Protein AF-A0A9P7D185-F1 (afdb_monomer)

Organism: NCBI:txid48579

pLDDT: mean 87.98, std 10.11, range [39.47, 97.44]

Sequence (129 aa):
KLLAFILQIPPIDPSTHLQTAFLLRLTGDVMTSVPGYPPQMKELQTLLDFLDDLNQAWSAVLKNQVWDPAAGEGVDLIVPVDKIKPGDPPIRSSPVSQTERTRLHSLLVTGTAGLEEWMTGLNTRGEDY

Nearest PDB structures (foldseek):
  4cyb-assembly1_H  TM=3.009E-01  e=4.585E+00  Streptomyces coelicolor

Secondary structure (DSSP, 8-state):
-HHHHHHTS-SSTTTHHHHHHHHHHHHHHHHHHGGGSPP-HHHHHHHHHHHHHHHHHHHHHHTTPEEETTTTEEE-----GGG--TTSPPP--PPPPHHHHHHHHHHHHHHHHHHHHHHHHHHTTSS--

Radius of gyration: 18.41 Å; Cα contacts (8 Å, |Δi|>4): 111; chains: 1; bounding box: 45×30×61 Å

Mean predicted aligned error: 6.12 Å

Structure (mmCIF, N/CA/C/O backbone):
data_AF-A0A9P7D185-F1
#
_entry.id   AF-A0A9P7D185-F1
#
loop_
_atom_site.group_PDB
_atom_site.id
_atom_site.type_symbol
_atom_site.label_atom_id
_atom_site.label_alt_id
_atom_site.label_comp_id
_atom_site.label_asym_id
_atom_site.label_entity_id
_atom_site.label_seq_id
_atom_site.pdbx_PDB_ins_code
_atom_site.Cartn_x
_atom_site.Cartn_y
_atom_site.Cartn_z
_atom_site.occupancy
_atom_site.B_iso_or_equiv
_atom_site.auth_seq_id
_atom_site.auth_comp_id
_atom_site.auth_asym_id
_atom_site.auth_atom_id
_atom_site.pdbx_PDB_model_num
ATOM 1 N N . LYS A 1 1 ? -9.022 -7.152 -2.462 1.00 74.38 1 LYS A N 1
ATOM 2 C CA . LYS A 1 1 ? -9.262 -7.159 -3.935 1.00 74.38 1 LYS A CA 1
ATOM 3 C C . LYS A 1 1 ? -8.670 -5.943 -4.669 1.00 74.38 1 LYS A C 1
ATOM 5 O O . LYS A 1 1 ? -8.259 -6.122 -5.802 1.00 74.38 1 LYS A O 1
ATOM 10 N N . LEU A 1 2 ? -8.548 -4.756 -4.052 1.00 88.88 2 LEU A N 1
ATOM 11 C CA . LEU A 1 2 ? -7.849 -3.603 -4.657 1.00 88.88 2 LEU A CA 1
ATOM 12 C C . LEU A 1 2 ? -6.321 -3.626 -4.448 1.00 88.88 2 LEU A C 1
ATOM 14 O O . LEU A 1 2 ? -5.586 -3.419 -5.405 1.00 88.88 2 LEU A O 1
ATOM 18 N N . LEU A 1 3 ? -5.846 -3.948 -3.237 1.00 91.00 3 LEU A N 1
ATOM 19 C CA . LEU A 1 3 ? -4.411 -4.085 -2.935 1.00 91.00 3 LEU A CA 1
ATOM 20 C C . LEU A 1 3 ? -3.713 -5.043 -3.913 1.00 91.00 3 LEU A C 1
ATOM 22 O O . LEU A 1 3 ? -2.759 -4.663 -4.580 1.00 91.00 3 LEU A O 1
ATOM 26 N N . ALA A 1 4 ? -4.277 -6.241 -4.091 1.00 89.12 4 ALA A N 1
ATOM 27 C CA . ALA A 1 4 ? -3.787 -7.220 -5.056 1.00 89.12 4 ALA A CA 1
ATOM 28 C C . ALA A 1 4 ? -3.693 -6.660 -6.487 1.00 89.12 4 ALA A C 1
ATOM 30 O O . ALA A 1 4 ? -2.716 -6.923 -7.171 1.00 89.12 4 ALA A O 1
ATOM 31 N N . PHE A 1 5 ? -4.666 -5.859 -6.937 1.00 90.62 5 PHE A N 1
ATOM 32 C CA . PHE A 1 5 ? -4.622 -5.244 -8.267 1.00 90.62 5 PHE A CA 1
ATOM 33 C C . PHE A 1 5 ? -3.468 -4.241 -8.403 1.00 90.62 5 PHE A C 1
ATOM 35 O O . PHE A 1 5 ? -2.755 -4.266 -9.402 1.00 90.62 5 PHE A O 1
ATOM 42 N N . ILE A 1 6 ? -3.246 -3.398 -7.390 1.00 93.38 6 ILE A N 1
ATOM 43 C CA . ILE A 1 6 ? -2.122 -2.448 -7.364 1.00 93.38 6 ILE A CA 1
ATOM 44 C C . ILE A 1 6 ? -0.786 -3.201 -7.411 1.00 93.38 6 ILE A C 1
ATOM 46 O O . ILE A 1 6 ? 0.124 -2.804 -8.133 1.00 93.38 6 ILE A O 1
ATOM 50 N N . LEU A 1 7 ? -0.684 -4.316 -6.688 1.00 92.19 7 LEU A N 1
ATOM 51 C CA . LEU A 1 7 ? 0.536 -5.120 -6.600 1.00 92.19 7 LEU A CA 1
ATOM 52 C C . LEU A 1 7 ? 0.852 -5.929 -7.863 1.00 92.19 7 LEU A C 1
ATOM 54 O O . LEU A 1 7 ? 1.998 -6.324 -8.053 1.00 92.19 7 LEU A O 1
ATOM 58 N N . GLN A 1 8 ? -0.121 -6.123 -8.755 1.00 90.81 8 GLN A N 1
ATOM 59 C CA . GLN A 1 8 ? 0.109 -6.713 -10.079 1.00 90.81 8 GLN A CA 1
ATOM 60 C C . GLN A 1 8 ? 0.721 -5.721 -11.084 1.00 90.81 8 GLN A C 1
ATOM 62 O O . GLN A 1 8 ? 1.115 -6.126 -12.177 1.00 90.81 8 GLN A O 1
ATOM 67 N N . ILE A 1 9 ? 0.815 -4.427 -10.749 1.00 91.00 9 ILE A N 1
ATOM 68 C CA . ILE A 1 9 ? 1.552 -3.462 -11.574 1.00 91.00 9 ILE A CA 1
ATOM 69 C C . ILE A 1 9 ? 3.045 -3.811 -11.479 1.00 91.00 9 ILE A C 1
ATOM 71 O O . ILE A 1 9 ? 3.575 -3.864 -10.370 1.00 91.00 9 ILE A O 1
ATOM 75 N N . PRO A 1 10 ? 3.743 -4.048 -12.604 1.00 86.06 10 PRO A N 1
ATOM 76 C CA . PRO A 1 10 ? 5.135 -4.470 -12.563 1.00 86.06 10 PRO A CA 1
ATOM 77 C C . PRO A 1 10 ? 6.033 -3.347 -12.013 1.00 86.06 10 PRO A C 1
ATOM 79 O O . PRO A 1 10 ? 5.864 -2.191 -12.416 1.00 86.06 10 PRO A O 1
ATOM 82 N N . PRO A 1 11 ? 7.037 -3.670 -11.176 1.00 87.88 11 PRO A N 1
ATOM 83 C CA . PRO A 1 11 ? 8.025 -2.715 -10.669 1.00 87.88 11 PRO A CA 1
ATOM 84 C C . PRO A 1 11 ? 9.093 -2.409 -11.740 1.00 87.88 11 PRO A C 1
ATOM 86 O O . PRO A 1 11 ? 10.293 -2.441 -11.471 1.00 87.88 11 PRO A O 1
ATOM 89 N N . ILE A 1 12 ? 8.669 -2.177 -12.984 1.00 88.88 12 ILE A N 1
ATOM 90 C CA . ILE A 1 12 ? 9.517 -1.883 -14.143 1.00 88.88 12 ILE A CA 1
ATOM 91 C C . ILE A 1 12 ? 9.041 -0.563 -14.751 1.00 88.88 12 ILE A C 1
ATOM 93 O O . ILE A 1 12 ? 7.839 -0.330 -14.907 1.00 88.88 12 ILE A O 1
ATOM 97 N N . ASP A 1 13 ? 9.980 0.306 -15.115 1.00 87.31 13 ASP A N 1
ATOM 98 C CA . ASP A 1 13 ? 9.673 1.597 -15.718 1.00 87.31 13 ASP A CA 1
ATOM 99 C C . ASP A 1 13 ? 8.948 1.421 -17.069 1.00 87.31 13 ASP A C 1
ATOM 101 O O . ASP A 1 13 ? 9.301 0.537 -17.855 1.00 87.31 13 ASP A O 1
ATOM 105 N N . PRO A 1 14 ? 7.936 2.260 -17.368 1.00 86.44 14 PRO A N 1
ATOM 106 C CA . PRO A 1 14 ? 7.536 3.473 -16.640 1.00 86.44 14 PRO A CA 1
ATOM 107 C C . PRO A 1 14 ? 6.529 3.244 -15.494 1.00 86.44 14 PRO A C 1
ATOM 109 O O . PRO A 1 14 ? 6.107 4.201 -14.844 1.00 86.44 14 PRO A O 1
ATOM 112 N N . SER A 1 15 ? 6.105 2.003 -15.245 1.00 88.25 15 SER A N 1
ATOM 113 C CA . SER A 1 15 ? 4.979 1.678 -14.359 1.00 88.25 15 SER A CA 1
ATOM 114 C C . SER A 1 15 ? 5.300 1.727 -12.861 1.00 88.25 15 SER A C 1
ATOM 116 O O . SER A 1 15 ? 4.370 1.805 -12.057 1.00 88.25 15 SER A O 1
ATOM 118 N N . THR A 1 16 ? 6.574 1.762 -12.462 1.00 87.75 16 THR A N 1
ATOM 119 C CA . THR A 1 16 ? 6.984 1.769 -11.044 1.00 87.75 16 THR A CA 1
ATOM 120 C C . THR A 1 16 ? 6.396 2.939 -10.245 1.00 87.75 16 THR A C 1
ATOM 122 O O . THR A 1 16 ? 5.913 2.775 -9.121 1.00 87.75 16 THR A O 1
ATOM 125 N N . HIS A 1 17 ? 6.346 4.127 -10.851 1.00 90.56 17 HIS A N 1
ATOM 126 C CA . HIS A 1 17 ? 5.763 5.317 -10.222 1.00 90.56 17 HIS A CA 1
ATOM 127 C C . HIS A 1 17 ? 4.249 5.169 -10.020 1.00 90.56 17 HIS A C 1
ATOM 129 O O . HIS A 1 17 ? 3.695 5.634 -9.026 1.00 90.56 17 HIS A O 1
ATOM 135 N N . LEU A 1 18 ? 3.570 4.488 -10.948 1.00 93.00 18 LEU A N 1
ATOM 136 C CA . LEU A 1 18 ? 2.133 4.246 -10.872 1.00 93.00 18 LEU A CA 1
ATOM 137 C C . LEU A 1 18 ? 1.792 3.301 -9.713 1.00 93.00 18 LEU A C 1
ATOM 139 O O . LEU A 1 18 ? 0.870 3.582 -8.948 1.00 93.00 18 LEU A O 1
ATOM 143 N N . GLN A 1 19 ? 2.564 2.220 -9.561 1.00 94.12 19 GLN A N 1
ATOM 144 C CA . GLN A 1 19 ? 2.431 1.280 -8.445 1.00 94.12 19 GLN A CA 1
ATOM 145 C C . GLN A 1 19 ? 2.569 2.010 -7.101 1.00 94.12 19 GLN A C 1
ATOM 147 O O . GLN A 1 19 ? 1.694 1.911 -6.238 1.00 94.12 19 GLN A O 1
ATOM 152 N N . THR A 1 20 ? 3.625 2.815 -6.963 1.00 94.75 20 THR A N 1
ATOM 153 C CA . THR A 1 20 ? 3.911 3.587 -5.747 1.00 94.75 20 THR A CA 1
ATOM 154 C C . THR A 1 20 ? 2.807 4.602 -5.447 1.00 94.75 20 THR A C 1
ATOM 156 O O . THR A 1 20 ? 2.314 4.675 -4.319 1.00 94.75 20 THR A O 1
ATOM 159 N N . ALA A 1 21 ? 2.360 5.358 -6.452 1.00 95.19 21 ALA A N 1
ATOM 160 C CA . ALA A 1 21 ? 1.317 6.366 -6.291 1.00 95.19 21 ALA A CA 1
ATOM 161 C C . ALA A 1 21 ? -0.025 5.762 -5.848 1.00 95.19 21 ALA A C 1
ATOM 163 O O . ALA A 1 21 ? -0.679 6.309 -4.953 1.00 95.19 21 ALA A O 1
ATOM 164 N N . PHE A 1 22 ? -0.430 4.630 -6.432 1.00 96.12 22 PHE A N 1
ATOM 165 C CA . PHE A 1 22 ? -1.656 3.948 -6.024 1.00 96.12 22 PHE A CA 1
ATOM 166 C C . PHE A 1 22 ? -1.550 3.351 -4.623 1.00 96.12 22 PHE A C 1
ATOM 168 O O . PHE A 1 22 ? -2.506 3.463 -3.856 1.00 96.12 22 PHE A O 1
ATOM 175 N N . LEU A 1 23 ? -0.402 2.777 -4.255 1.00 96.38 23 LEU A N 1
ATOM 176 C CA . LEU A 1 23 ? -0.215 2.223 -2.915 1.00 96.38 23 LEU A CA 1
ATOM 177 C C . LEU A 1 23 ? -0.196 3.325 -1.843 1.00 96.38 23 LEU A C 1
ATOM 179 O O . LEU A 1 23 ? -0.838 3.176 -0.802 1.00 96.38 23 LEU A O 1
ATOM 183 N N . LEU A 1 24 ? 0.440 4.474 -2.120 1.00 97.25 24 LEU A N 1
ATOM 184 C CA . LEU A 1 24 ? 0.354 5.676 -1.276 1.00 97.25 24 LEU A CA 1
ATOM 185 C C . LEU A 1 24 ? -1.095 6.123 -1.091 1.00 97.25 24 LEU A C 1
ATOM 187 O O . LEU A 1 24 ? -1.506 6.455 0.022 1.00 97.25 24 LEU A O 1
ATOM 191 N N . ARG A 1 25 ? -1.871 6.152 -2.181 1.00 96.69 25 ARG A N 1
ATOM 192 C CA . ARG A 1 25 ? -3.269 6.576 -2.130 1.00 96.69 25 ARG A CA 1
ATOM 193 C C . ARG A 1 25 ? -4.110 5.620 -1.291 1.00 96.69 25 ARG A C 1
ATOM 195 O O . ARG A 1 25 ? -4.794 6.085 -0.386 1.00 96.69 25 ARG A O 1
ATOM 202 N N . LEU A 1 26 ? -4.000 4.317 -1.548 1.00 95.94 26 LEU A N 1
ATOM 203 C CA . LEU A 1 26 ? -4.703 3.289 -0.786 1.00 95.94 26 LEU A CA 1
ATOM 204 C C . LEU A 1 26 ? -4.353 3.363 0.704 1.00 95.94 26 LEU A C 1
ATOM 206 O O . LEU A 1 26 ? -5.250 3.320 1.537 1.00 95.94 26 LEU A O 1
ATOM 210 N N . THR A 1 27 ? -3.069 3.524 1.031 1.00 95.88 27 THR A N 1
ATOM 211 C CA . THR A 1 27 ? -2.610 3.662 2.421 1.00 95.88 27 THR A CA 1
ATOM 212 C C . THR A 1 27 ? -3.292 4.849 3.096 1.00 95.88 27 THR A C 1
ATOM 214 O O . THR A 1 27 ? -3.860 4.701 4.171 1.00 95.88 27 THR A O 1
ATOM 217 N N . GLY A 1 28 ? -3.303 6.018 2.449 1.00 95.38 28 GLY A N 1
ATOM 218 C CA . GLY A 1 28 ? -3.980 7.193 2.997 1.00 95.38 28 GLY A CA 1
ATOM 219 C C . GLY A 1 28 ? -5.488 7.001 3.160 1.00 95.38 28 GLY A C 1
ATOM 220 O O . GLY A 1 28 ? -6.035 7.366 4.199 1.00 95.38 28 GLY A O 1
ATOM 221 N N . ASP A 1 29 ? -6.155 6.396 2.176 1.00 94.62 29 ASP A N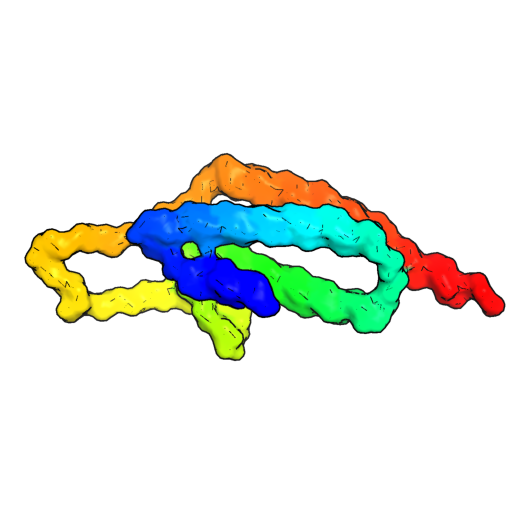 1
ATOM 222 C CA . ASP A 1 29 ? -7.598 6.149 2.228 1.00 94.62 29 ASP A CA 1
ATOM 223 C C . ASP A 1 29 ? -7.958 5.173 3.362 1.00 94.62 29 ASP A C 1
ATOM 225 O O . ASP A 1 29 ? -8.894 5.441 4.111 1.00 94.62 29 ASP A O 1
ATOM 229 N N . VAL A 1 30 ? -7.200 4.088 3.558 1.00 92.31 30 VAL A N 1
ATOM 230 C CA . VAL A 1 30 ? -7.439 3.142 4.663 1.00 92.31 30 VAL A CA 1
ATOM 231 C C . VAL A 1 30 ? -7.220 3.814 6.014 1.00 92.31 30 VAL A C 1
ATOM 233 O O . VAL A 1 30 ? -8.112 3.783 6.861 1.00 92.31 30 VAL A O 1
ATOM 236 N N . MET A 1 31 ? -6.063 4.455 6.198 1.00 92.56 31 MET A N 1
ATOM 237 C CA . MET A 1 31 ? -5.679 5.061 7.475 1.00 92.56 31 MET A CA 1
ATOM 238 C C . MET A 1 31 ? -6.645 6.165 7.925 1.00 92.56 31 MET A C 1
ATOM 240 O O . MET A 1 31 ? -6.784 6.415 9.117 1.00 92.56 31 MET A O 1
ATOM 244 N N . THR A 1 32 ? -7.328 6.820 6.983 1.00 91.50 32 THR A N 1
ATOM 245 C CA . THR A 1 32 ? -8.304 7.881 7.278 1.00 91.50 32 THR A CA 1
ATOM 246 C C . THR A 1 32 ? -9.748 7.387 7.338 1.00 91.50 32 THR A C 1
ATOM 248 O O . THR A 1 32 ? -10.546 7.953 8.080 1.00 91.50 32 THR A O 1
ATOM 251 N N . SER A 1 33 ? -10.104 6.340 6.588 1.00 91.62 33 SER A N 1
ATOM 252 C CA . SER A 1 33 ? -11.492 5.867 6.513 1.00 91.62 33 SER A CA 1
ATOM 253 C C . SER A 1 33 ? -11.861 4.915 7.643 1.00 91.62 33 SER A C 1
ATOM 255 O O . SER A 1 33 ? -13.003 4.948 8.091 1.00 91.62 33 SER A O 1
ATOM 257 N N . VAL A 1 34 ? -10.929 4.071 8.107 1.00 90.06 34 VAL A N 1
ATOM 258 C CA . VAL A 1 34 ? -11.210 3.076 9.159 1.00 90.06 34 VAL A CA 1
ATOM 259 C C . VAL A 1 34 ? -11.749 3.732 10.439 1.00 90.06 34 VAL A C 1
ATOM 261 O O . VAL A 1 34 ? -12.814 3.303 10.890 1.00 90.06 34 VAL A O 1
ATOM 264 N N . PRO A 1 35 ? -11.139 4.816 10.969 1.00 90.44 35 PRO A N 1
ATOM 265 C CA . PRO A 1 35 ? -11.667 5.497 12.153 1.00 90.44 35 PRO A CA 1
ATOM 266 C C . PRO A 1 35 ? -13.081 6.078 11.993 1.00 90.44 35 PRO A C 1
ATOM 268 O O . PRO A 1 35 ? -13.751 6.347 12.986 1.00 90.44 35 PRO A O 1
ATOM 271 N N . GLY A 1 36 ? -13.555 6.273 10.756 1.00 88.38 36 GLY A N 1
ATOM 272 C CA . GLY A 1 36 ? -14.904 6.769 10.473 1.00 88.38 36 GLY A CA 1
ATOM 273 C C . GLY A 1 36 ? -16.023 5.754 10.740 1.00 88.38 36 GLY A C 1
ATOM 274 O O . GLY A 1 36 ? -17.195 6.133 10.744 1.00 88.38 36 GLY A O 1
ATOM 275 N N . TYR A 1 37 ? -15.689 4.481 10.965 1.00 87.75 37 TYR A N 1
ATOM 276 C CA . TYR A 1 37 ? -16.647 3.421 11.284 1.00 87.75 37 TYR A CA 1
ATOM 277 C C . TYR A 1 37 ? -16.605 3.075 12.776 1.00 87.75 37 TYR A C 1
ATOM 279 O O . TYR A 1 37 ? -15.557 3.193 13.404 1.00 87.75 37 TYR A O 1
ATOM 287 N N . PRO A 1 38 ? -17.716 2.627 13.384 1.00 86.44 38 PRO A N 1
ATOM 288 C CA . PRO A 1 38 ? -17.713 2.248 14.789 1.00 86.44 38 PRO A CA 1
ATOM 289 C C . PRO A 1 38 ? -16.814 1.022 15.023 1.00 86.44 38 PRO A C 1
ATOM 291 O O . PRO A 1 38 ? -16.956 0.026 14.307 1.00 86.44 38 PRO A O 1
ATOM 294 N N . PRO A 1 39 ? -15.936 1.056 16.039 1.00 86.56 39 PRO A N 1
ATOM 295 C CA . PRO A 1 39 ? -15.052 -0.058 16.343 1.00 86.56 39 PRO A CA 1
ATOM 296 C C . PRO A 1 39 ? -15.835 -1.315 16.740 1.00 86.56 39 PRO A C 1
ATOM 298 O O . PRO A 1 39 ? -16.740 -1.269 17.578 1.00 86.56 39 PRO A O 1
ATOM 301 N N . GLN A 1 40 ? -15.492 -2.452 16.129 1.00 87.06 40 GLN A N 1
ATOM 302 C CA . GLN A 1 40 ? -16.099 -3.756 16.399 1.00 87.06 40 GLN A CA 1
ATOM 303 C C . GLN A 1 40 ? -15.015 -4.818 16.606 1.00 87.06 40 GLN A C 1
ATOM 305 O O . GLN A 1 40 ? -14.188 -5.047 15.728 1.00 87.06 40 GLN A O 1
ATOM 310 N N . MET A 1 41 ? -15.059 -5.535 17.734 1.00 83.12 41 MET A N 1
ATOM 311 C CA . MET A 1 41 ? -14.021 -6.518 18.086 1.00 83.12 41 MET A CA 1
ATOM 312 C C . MET A 1 41 ? -13.883 -7.647 17.052 1.00 83.12 41 MET A C 1
ATOM 314 O O . MET A 1 41 ? -12.783 -8.101 16.759 1.00 83.12 41 MET A O 1
ATOM 318 N N . LYS A 1 42 ? -14.995 -8.057 16.429 1.00 82.88 42 LYS A N 1
ATOM 319 C CA . LYS A 1 42 ? -15.003 -9.074 15.363 1.00 82.88 42 LYS A CA 1
ATOM 320 C C . LYS A 1 42 ? -14.291 -8.630 14.073 1.00 82.88 42 LYS A C 1
ATOM 322 O O . LYS A 1 42 ? -13.940 -9.481 13.269 1.00 82.88 42 LYS A O 1
ATOM 327 N N . GLU A 1 43 ? -14.118 -7.324 13.856 1.00 82.88 43 GLU A N 1
ATOM 328 C CA . GLU A 1 43 ? -13.487 -6.752 12.654 1.00 82.88 43 GLU A CA 1
ATOM 329 C C . GLU A 1 43 ? -12.003 -6.429 12.886 1.00 82.88 43 GLU A C 1
ATOM 331 O O . GLU A 1 43 ? -11.265 -6.223 11.925 1.00 82.88 43 GLU A O 1
ATOM 336 N N . LEU A 1 44 ? -11.546 -6.444 14.147 1.00 87.88 44 LEU A N 1
ATOM 337 C CA . LEU A 1 44 ? -10.164 -6.135 14.512 1.00 87.88 44 LEU A CA 1
ATOM 338 C C . LEU A 1 44 ? -9.173 -7.104 13.864 1.00 87.88 44 LEU A C 1
ATOM 340 O O . LEU A 1 44 ? -8.195 -6.654 13.280 1.00 87.88 44 LEU A O 1
ATOM 344 N N . GLN A 1 45 ? -9.435 -8.415 13.915 1.00 89.88 45 GLN A N 1
ATOM 345 C CA . GLN A 1 45 ? -8.537 -9.397 13.297 1.00 89.88 45 GLN A CA 1
ATOM 346 C C . GLN A 1 45 ? -8.421 -9.163 11.788 1.00 89.88 45 GLN A C 1
ATOM 348 O O . GLN A 1 45 ? -7.322 -9.116 11.257 1.00 89.88 45 GLN A O 1
ATOM 353 N N . THR A 1 46 ? -9.545 -8.913 11.110 1.00 90.94 46 THR A N 1
ATOM 354 C CA . THR A 1 46 ? -9.555 -8.617 9.672 1.00 90.94 46 THR A CA 1
ATOM 355 C C . THR A 1 46 ? -8.783 -7.342 9.334 1.00 90.94 46 THR A C 1
ATOM 357 O O . THR A 1 46 ? -8.116 -7.290 8.303 1.00 90.94 46 THR A O 1
ATOM 360 N N . LEU A 1 47 ? -8.858 -6.314 10.186 1.00 90.69 47 LEU A N 1
ATOM 361 C CA . LEU A 1 47 ? -8.055 -5.104 10.027 1.00 90.69 47 LEU A CA 1
ATOM 362 C C . LEU A 1 47 ? -6.563 -5.399 10.207 1.00 90.69 47 LEU A C 1
ATOM 364 O O . LEU A 1 47 ? -5.768 -4.941 9.394 1.00 90.69 47 LEU A O 1
ATOM 368 N N . LEU A 1 48 ? -6.182 -6.154 11.239 1.00 91.69 48 LEU A N 1
ATOM 369 C CA . LEU A 1 48 ? -4.785 -6.510 11.497 1.00 91.69 48 LEU A CA 1
ATOM 370 C C . LEU A 1 48 ? -4.194 -7.350 10.361 1.00 91.69 48 LEU A C 1
ATOM 372 O O . LEU A 1 48 ? -3.112 -7.021 9.885 1.00 91.69 48 LEU A O 1
ATOM 376 N N . ASP A 1 49 ? -4.931 -8.350 9.874 1.00 92.25 49 ASP A N 1
ATOM 377 C CA . ASP A 1 49 ? -4.530 -9.166 8.722 1.00 92.25 49 ASP A CA 1
ATOM 378 C C . ASP A 1 49 ? -4.320 -8.279 7.482 1.00 92.25 49 ASP A C 1
ATOM 380 O O . ASP A 1 49 ? -3.317 -8.382 6.782 1.00 92.25 49 ASP A O 1
ATOM 384 N N . PHE A 1 50 ? -5.233 -7.330 7.242 1.00 92.50 50 PHE A N 1
ATOM 385 C CA . PHE A 1 50 ? -5.088 -6.375 6.146 1.00 92.50 50 PHE A CA 1
ATOM 386 C C . PHE A 1 50 ? -3.880 -5.435 6.321 1.00 92.50 50 PHE A C 1
ATOM 388 O O . PHE A 1 50 ? -3.224 -5.085 5.339 1.00 92.50 50 PHE A O 1
ATOM 395 N N . LEU A 1 51 ? -3.599 -4.971 7.543 1.00 93.56 51 LEU A N 1
ATOM 396 C CA . LEU A 1 51 ? -2.445 -4.111 7.814 1.00 93.56 51 LEU A CA 1
ATOM 397 C C . LEU A 1 51 ? -1.125 -4.867 7.626 1.00 93.56 51 LEU A C 1
ATOM 399 O O . LEU A 1 51 ? -0.157 -4.262 7.164 1.00 93.56 51 LEU A O 1
ATOM 403 N N . ASP A 1 52 ? -1.093 -6.168 7.919 1.00 93.88 52 ASP A N 1
ATOM 404 C CA . ASP A 1 52 ? 0.060 -7.025 7.640 1.00 93.88 52 ASP A CA 1
ATOM 405 C C . ASP A 1 52 ? 0.280 -7.195 6.128 1.00 93.88 52 ASP A C 1
ATOM 407 O O . ASP A 1 52 ? 1.378 -6.924 5.632 1.00 93.88 52 ASP A O 1
ATOM 411 N N . ASP A 1 53 ? -0.786 -7.474 5.365 1.00 93.62 53 ASP A N 1
ATOM 412 C CA . ASP A 1 53 ? -0.743 -7.485 3.894 1.00 93.62 53 ASP A CA 1
ATOM 413 C C . ASP A 1 53 ? -0.221 -6.148 3.336 1.00 93.62 53 ASP A C 1
ATOM 415 O O . ASP A 1 53 ? 0.598 -6.109 2.413 1.00 93.62 53 ASP A O 1
ATOM 419 N N . LEU A 1 54 ? -0.690 -5.023 3.890 1.00 94.75 54 LEU A N 1
ATOM 420 C CA . LEU A 1 54 ? -0.272 -3.684 3.475 1.00 94.75 54 LEU A CA 1
ATOM 421 C C . LEU A 1 54 ? 1.204 -3.415 3.809 1.00 94.75 54 LEU A C 1
ATOM 423 O O . LEU A 1 54 ? 1.910 -2.777 3.025 1.00 94.75 54 LEU A O 1
ATOM 427 N N . ASN A 1 55 ? 1.684 -3.901 4.951 1.00 94.44 55 ASN A N 1
ATOM 428 C CA . ASN A 1 55 ? 3.088 -3.814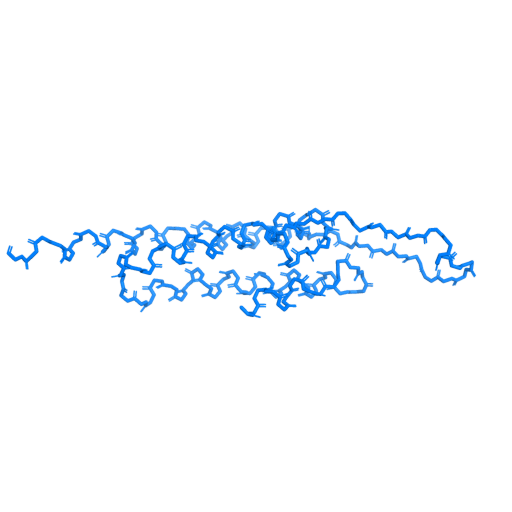 5.336 1.00 94.44 55 ASN A CA 1
ATOM 429 C C . ASN A 1 55 ? 3.977 -4.637 4.387 1.00 94.44 55 ASN A C 1
ATOM 431 O O . ASN A 1 55 ? 4.984 -4.127 3.884 1.00 94.44 55 ASN A O 1
ATOM 435 N N . GLN A 1 56 ? 3.577 -5.868 4.064 1.00 95.12 56 GLN A N 1
ATOM 436 C CA . GLN A 1 56 ? 4.309 -6.717 3.121 1.00 95.12 56 GLN A CA 1
ATOM 437 C C . GLN A 1 56 ? 4.313 -6.142 1.704 1.00 95.12 56 GLN A C 1
ATOM 439 O O . GLN A 1 56 ? 5.350 -6.129 1.036 1.00 95.12 56 GLN A O 1
ATOM 444 N N . ALA A 1 57 ? 3.193 -5.567 1.273 1.00 94.75 57 ALA A N 1
ATOM 445 C CA . ALA A 1 57 ? 3.091 -4.816 0.029 1.00 94.75 57 ALA A CA 1
ATOM 446 C C . ALA A 1 57 ? 4.118 -3.672 -0.041 1.00 94.75 57 ALA A C 1
ATOM 448 O O . ALA A 1 57 ? 4.841 -3.538 -1.032 1.00 94.75 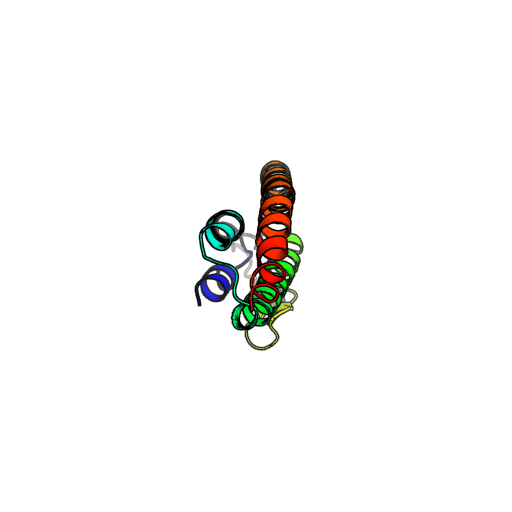57 ALA A O 1
ATOM 449 N N . TRP A 1 58 ? 4.233 -2.868 1.022 1.00 95.94 58 TRP A N 1
ATOM 450 C CA . TRP A 1 58 ? 5.231 -1.798 1.096 1.00 95.94 58 TRP A CA 1
ATOM 451 C C . TRP A 1 58 ? 6.667 -2.323 1.113 1.00 95.94 58 TRP A C 1
ATOM 453 O O . TRP A 1 58 ? 7.525 -1.743 0.447 1.00 95.94 58 TRP A O 1
ATOM 463 N N . SER A 1 59 ? 6.930 -3.424 1.821 1.00 95.12 59 SER A N 1
ATOM 464 C CA . SER A 1 59 ? 8.232 -4.104 1.819 1.00 95.12 59 SER A CA 1
ATOM 465 C C . SER A 1 59 ? 8.649 -4.495 0.397 1.00 95.12 59 SER A C 1
ATOM 467 O O . SER A 1 59 ? 9.765 -4.174 -0.018 1.00 95.12 59 SER A O 1
ATOM 469 N N . ALA A 1 60 ? 7.738 -5.095 -0.378 1.00 93.88 60 ALA A N 1
ATOM 470 C CA . ALA A 1 60 ? 7.984 -5.483 -1.765 1.00 93.8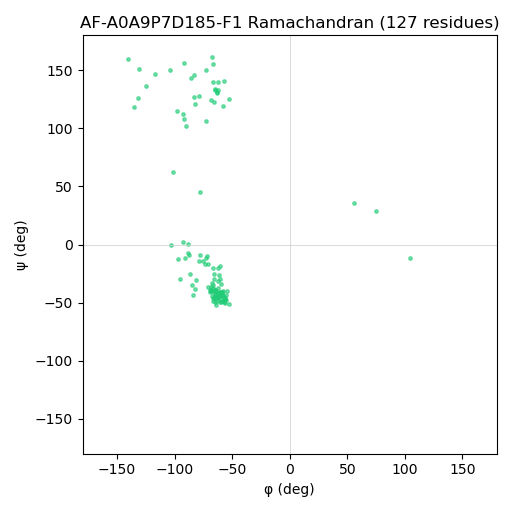8 60 ALA A CA 1
ATOM 471 C C . ALA A 1 60 ? 8.267 -4.268 -2.667 1.00 93.88 60 ALA A C 1
ATOM 473 O O . ALA A 1 60 ? 9.275 -4.240 -3.375 1.00 93.88 60 ALA A O 1
ATOM 474 N N . VAL A 1 61 ? 7.429 -3.225 -2.596 1.00 93.69 61 VAL A N 1
ATOM 475 C CA . VAL A 1 61 ? 7.584 -2.009 -3.418 1.00 93.69 61 VAL A CA 1
ATOM 476 C C . VAL A 1 61 ? 8.884 -1.270 -3.097 1.00 93.69 61 VAL A C 1
ATOM 478 O O . VAL A 1 61 ? 9.614 -0.880 -4.003 1.00 93.69 61 VAL A O 1
ATOM 481 N N . LEU A 1 62 ? 9.232 -1.112 -1.817 1.00 93.75 62 LEU A N 1
ATOM 482 C CA . LEU A 1 62 ? 10.467 -0.429 -1.411 1.00 93.75 62 LEU A CA 1
ATOM 483 C C . LEU A 1 62 ? 11.736 -1.177 -1.844 1.00 93.75 62 LEU A C 1
ATOM 485 O O . LEU A 1 62 ? 12.784 -0.548 -2.009 1.00 93.75 62 LEU A O 1
ATOM 489 N N . LYS A 1 63 ? 11.642 -2.499 -2.025 1.00 91.75 63 LYS A N 1
ATOM 490 C CA . LYS A 1 63 ? 12.725 -3.368 -2.503 1.00 91.75 63 LYS A CA 1
ATOM 491 C C . LYS A 1 63 ? 12.716 -3.579 -4.022 1.00 91.75 63 LYS A C 1
ATOM 493 O O . LYS A 1 63 ? 13.576 -4.301 -4.514 1.00 91.75 63 LYS A O 1
ATOM 498 N N . ASN A 1 64 ? 11.795 -2.956 -4.765 1.00 90.44 64 ASN A N 1
ATOM 499 C CA . ASN A 1 64 ? 11.589 -3.184 -6.204 1.00 90.44 64 ASN A CA 1
ATOM 500 C C . ASN A 1 64 ? 11.327 -4.664 -6.559 1.00 90.44 64 ASN A C 1
ATOM 502 O O . ASN A 1 64 ? 11.771 -5.159 -7.596 1.00 90.44 64 ASN A O 1
ATOM 506 N N . GLN A 1 65 ? 10.613 -5.375 -5.689 1.00 91.56 65 GLN A N 1
ATOM 507 C CA . GLN A 1 65 ? 10.241 -6.775 -5.873 1.00 91.56 65 GLN A CA 1
ATOM 508 C C . GLN A 1 65 ? 8.878 -6.910 -6.559 1.00 91.56 65 GLN A C 1
ATOM 510 O O . GLN A 1 65 ? 8.031 -6.016 -6.498 1.00 91.56 65 GLN A O 1
ATOM 515 N N . VAL A 1 66 ? 8.660 -8.048 -7.215 1.00 90.75 66 VAL A N 1
ATOM 516 C CA . VAL A 1 66 ? 7.348 -8.425 -7.756 1.00 90.75 66 VAL A CA 1
ATOM 517 C C . VAL A 1 66 ? 6.529 -9.054 -6.640 1.00 90.75 66 VAL A C 1
ATOM 519 O O . VAL A 1 66 ? 7.072 -9.743 -5.786 1.00 90.75 66 VAL A O 1
ATOM 522 N N . TRP A 1 67 ? 5.220 -8.840 -6.641 1.00 92.69 67 TRP A N 1
ATOM 523 C CA . TRP A 1 67 ? 4.335 -9.475 -5.675 1.00 92.69 67 TRP A CA 1
ATOM 524 C C . TRP A 1 67 ? 3.933 -10.887 -6.107 1.00 92.69 67 TRP A C 1
ATOM 526 O O . TRP A 1 67 ? 3.376 -11.059 -7.196 1.00 92.69 67 TRP A O 1
ATOM 536 N N . ASP A 1 68 ? 4.138 -11.875 -5.237 1.00 90.44 68 ASP A N 1
ATOM 537 C CA . ASP A 1 68 ? 3.535 -13.200 -5.371 1.00 90.44 68 ASP A CA 1
ATOM 538 C C . ASP A 1 68 ? 2.192 -13.243 -4.611 1.00 90.44 68 ASP A C 1
ATOM 540 O O . ASP A 1 68 ? 2.176 -13.262 -3.378 1.00 90.44 68 ASP A O 1
ATOM 544 N N . PRO A 1 69 ? 1.040 -13.278 -5.310 1.00 86.19 69 PRO A N 1
ATOM 545 C CA . PRO A 1 69 ? -0.269 -13.300 -4.665 1.00 86.19 69 PRO A CA 1
ATOM 546 C C . PRO A 1 69 ? -0.594 -14.622 -3.960 1.00 86.19 69 PRO A C 1
ATOM 548 O O . PRO A 1 69 ? -1.540 -14.642 -3.178 1.00 86.19 69 PRO A O 1
ATOM 551 N N . ALA A 1 7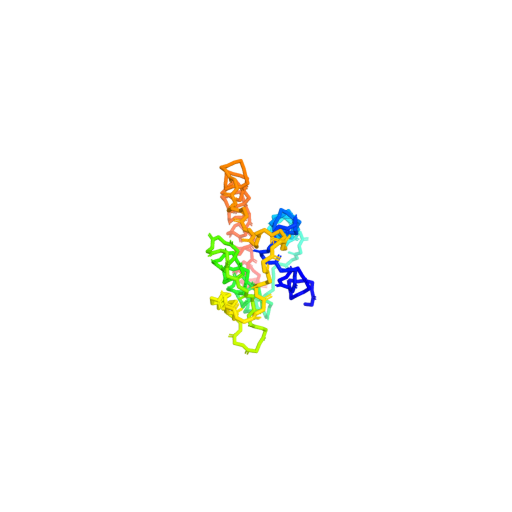0 ? 0.122 -15.713 -4.252 1.00 87.25 70 ALA A N 1
ATOM 552 C CA . ALA A 1 70 ? -0.082 -16.992 -3.578 1.00 87.25 70 ALA A CA 1
ATOM 553 C C . ALA A 1 70 ? 0.648 -17.039 -2.230 1.00 87.25 70 ALA A C 1
ATOM 555 O O . ALA A 1 70 ? 0.105 -17.581 -1.270 1.00 87.25 70 ALA A O 1
ATOM 556 N N . ALA A 1 71 ? 1.852 -16.461 -2.167 1.00 86.69 71 ALA A N 1
ATOM 557 C CA . ALA A 1 71 ? 2.654 -16.383 -0.947 1.00 86.69 71 ALA A CA 1
ATOM 558 C C . ALA A 1 71 ? 2.326 -15.156 -0.078 1.00 86.69 71 ALA A C 1
ATOM 560 O O . ALA A 1 71 ? 2.527 -15.208 1.129 1.00 86.69 71 ALA A O 1
ATOM 561 N N . GLY A 1 72 ? 1.811 -14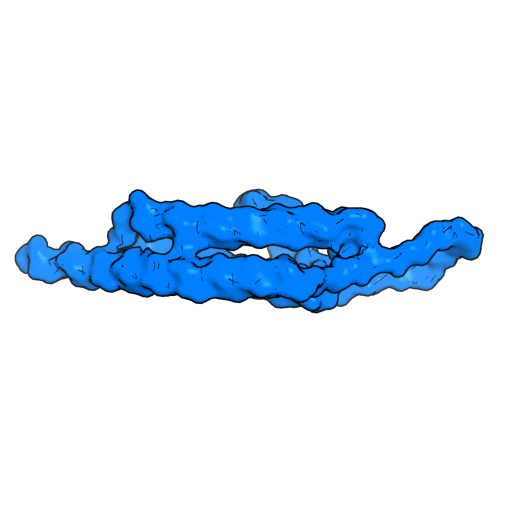.071 -0.670 1.00 87.25 72 GLY A N 1
ATOM 562 C CA . GLY A 1 72 ? 1.584 -12.810 0.042 1.00 87.25 72 GLY A CA 1
ATOM 563 C C . GLY A 1 72 ? 2.877 -12.037 0.317 1.00 87.25 72 GLY A C 1
ATOM 564 O O . GLY A 1 72 ? 2.976 -11.328 1.314 1.00 87.25 72 GLY A O 1
ATOM 565 N N . GLU A 1 73 ? 3.889 -12.193 -0.542 1.00 91.19 73 GLU A N 1
ATOM 566 C CA . GLU A 1 73 ? 5.232 -11.658 -0.309 1.00 91.19 73 GLU A CA 1
ATOM 567 C C . GLU A 1 73 ? 5.871 -11.090 -1.584 1.00 91.19 73 GLU A C 1
ATOM 569 O O . GLU A 1 73 ? 5.485 -11.401 -2.716 1.00 91.19 73 GLU A O 1
ATOM 574 N N . GLY A 1 74 ? 6.878 -10.234 -1.388 1.00 91.19 74 GLY A N 1
ATOM 575 C CA . GLY A 1 74 ? 7.737 -9.736 -2.457 1.00 91.19 74 GLY A CA 1
ATOM 576 C C . GLY A 1 74 ? 8.800 -10.761 -2.851 1.00 91.19 74 GLY A C 1
ATOM 577 O O . GLY A 1 74 ? 9.561 -11.230 -2.007 1.00 91.19 74 GLY A O 1
ATOM 578 N N . VAL A 1 75 ? 8.892 -11.060 -4.143 1.00 92.19 75 VAL A N 1
ATOM 579 C CA . VAL A 1 75 ? 9.897 -11.943 -4.741 1.00 92.19 75 VAL A CA 1
ATOM 580 C C . VAL A 1 75 ? 10.776 -11.182 -5.729 1.00 92.19 75 VAL A C 1
ATOM 582 O O . VAL A 1 75 ? 10.333 -10.253 -6.412 1.00 92.19 75 VAL A O 1
ATOM 585 N N . ASP A 1 76 ? 12.043 -11.575 -5.818 1.00 89.62 76 ASP A N 1
ATOM 586 C CA . ASP A 1 76 ? 12.991 -10.925 -6.719 1.00 89.62 76 ASP A CA 1
ATOM 587 C C . ASP A 1 76 ? 12.590 -11.124 -8.185 1.00 89.62 76 ASP A C 1
ATOM 589 O O . ASP A 1 76 ? 12.275 -12.229 -8.637 1.00 89.62 76 ASP A O 1
ATOM 593 N N . LEU A 1 77 ? 12.630 -10.034 -8.956 1.00 84.69 77 LEU A N 1
ATOM 594 C CA . LEU A 1 77 ? 12.392 -10.085 -10.391 1.00 84.69 77 LEU A CA 1
ATOM 595 C C . LEU A 1 77 ? 13.593 -10.729 -11.092 1.00 84.69 77 LEU A C 1
ATOM 597 O O . LEU A 1 77 ? 14.633 -10.098 -11.283 1.00 84.69 77 LEU A O 1
ATOM 601 N N . ILE A 1 78 ? 13.429 -11.970 -11.540 1.00 84.12 78 ILE A N 1
ATOM 602 C CA . ILE A 1 78 ? 14.435 -12.664 -12.347 1.00 84.12 78 ILE A CA 1
ATOM 603 C C . ILE A 1 78 ? 14.124 -12.428 -13.825 1.00 84.12 78 ILE A C 1
ATOM 605 O O . ILE A 1 78 ? 13.128 -12.926 -14.350 1.00 84.12 78 ILE A O 1
ATOM 609 N N . VAL A 1 79 ? 14.995 -11.685 -14.511 1.00 79.62 79 VAL A N 1
ATOM 610 C CA . VAL A 1 79 ? 14.921 -11.499 -15.966 1.00 79.62 79 VAL A CA 1
ATOM 611 C C . VAL A 1 79 ? 15.894 -12.465 -16.650 1.00 79.62 79 VAL A C 1
ATOM 613 O O . VAL A 1 79 ? 17.105 -12.321 -16.480 1.00 79.62 79 VAL A O 1
ATOM 616 N N . PRO A 1 80 ? 15.404 -13.436 -17.440 1.00 81.50 80 PRO A N 1
ATOM 617 C CA . PRO A 1 80 ? 16.265 -14.333 -18.202 1.00 81.50 80 PRO A CA 1
ATOM 618 C C . PRO A 1 80 ? 17.093 -13.566 -19.244 1.00 81.50 80 PRO A C 1
ATOM 620 O O . PRO A 1 80 ? 16.552 -12.767 -20.012 1.00 81.50 80 PRO A O 1
ATOM 623 N N . VAL A 1 81 ? 18.406 -13.807 -19.274 1.00 78.31 81 VAL A N 1
ATOM 624 C CA . VAL A 1 81 ? 19.358 -13.091 -20.147 1.00 78.31 81 VAL A CA 1
ATOM 625 C C . VAL A 1 81 ? 19.056 -13.324 -21.631 1.00 78.31 81 VAL A C 1
ATOM 627 O O . VAL A 1 81 ? 19.228 -12.427 -22.448 1.00 78.31 81 VAL A O 1
ATOM 630 N N . ASP A 1 82 ? 18.530 -14.497 -21.978 1.00 81.19 82 ASP A N 1
ATOM 631 C CA . ASP A 1 82 ? 18.087 -14.883 -23.323 1.00 81.19 82 ASP A CA 1
ATOM 632 C C . ASP A 1 82 ? 16.934 -14.023 -23.866 1.00 81.19 82 ASP A C 1
ATOM 634 O O . ASP A 1 82 ? 16.741 -13.941 -25.081 1.00 81.19 82 ASP A O 1
ATOM 638 N N . LYS A 1 83 ? 16.190 -13.342 -22.987 1.00 74.56 83 LYS A N 1
ATOM 639 C CA . LYS A 1 83 ? 15.116 -12.418 -23.375 1.00 74.56 83 LYS A CA 1
ATOM 640 C C . LYS A 1 83 ? 15.607 -10.994 -23.637 1.00 74.56 83 LYS A C 1
ATOM 642 O O . LYS A 1 83 ? 14.830 -10.186 -24.138 1.00 74.56 83 LYS A O 1
ATOM 647 N N . ILE A 1 84 ? 16.866 -10.683 -23.326 1.00 79.56 84 ILE A N 1
ATOM 648 C CA . ILE A 1 84 ? 17.467 -9.368 -23.563 1.00 79.56 84 ILE A CA 1
ATOM 649 C C . ILE A 1 84 ? 18.090 -9.379 -24.961 1.00 79.56 84 ILE A C 1
ATOM 651 O O . ILE A 1 84 ? 19.165 -9.945 -25.170 1.00 79.56 84 ILE A O 1
ATOM 655 N N . LYS A 1 85 ? 17.417 -8.768 -25.942 1.00 81.69 85 LYS A N 1
ATOM 656 C CA . LYS A 1 85 ? 17.954 -8.685 -27.306 1.00 81.69 85 LYS A CA 1
ATOM 657 C C . LYS A 1 85 ? 18.887 -7.480 -27.454 1.00 81.69 85 LYS A C 1
ATOM 659 O O . LYS A 1 85 ? 18.600 -6.408 -26.917 1.00 81.69 85 LYS A O 1
ATOM 664 N N . PRO A 1 86 ? 19.979 -7.606 -28.229 1.00 78.19 86 PRO A N 1
ATOM 665 C CA . PRO A 1 86 ? 20.803 -6.459 -28.591 1.00 78.19 86 PRO A CA 1
ATOM 666 C C . PRO A 1 86 ? 19.960 -5.401 -29.318 1.00 78.19 86 PRO A C 1
ATOM 668 O O . PRO A 1 86 ? 19.399 -5.682 -30.375 1.00 78.19 86 PRO A O 1
ATOM 671 N N . GLY A 1 87 ? 19.877 -4.194 -28.753 1.00 80.25 87 GLY A N 1
ATOM 672 C CA . GLY A 1 87 ? 19.112 -3.070 -29.310 1.00 80.25 87 GLY A CA 1
ATOM 673 C C . GLY A 1 87 ? 17.781 -2.768 -28.610 1.00 80.25 87 GLY A C 1
ATOM 674 O O . GLY A 1 87 ? 17.233 -1.693 -28.850 1.00 80.2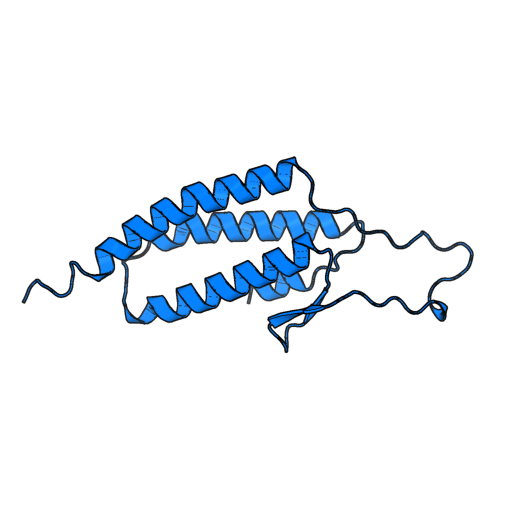5 87 GLY A O 1
ATOM 675 N N . ASP A 1 88 ? 17.293 -3.643 -27.722 1.00 81.56 88 ASP A N 1
ATOM 676 C CA . ASP A 1 88 ? 16.113 -3.346 -26.902 1.00 81.56 88 ASP A CA 1
ATOM 677 C C . ASP A 1 88 ? 16.441 -2.308 -25.807 1.00 81.56 88 ASP A C 1
ATOM 679 O O . ASP A 1 88 ? 17.580 -2.243 -25.323 1.00 81.56 88 ASP A O 1
ATOM 683 N N . PRO A 1 89 ? 15.459 -1.489 -25.378 1.00 79.44 89 PRO A N 1
ATOM 684 C CA . PRO A 1 89 ? 15.640 -0.589 -24.249 1.00 79.44 89 PRO A CA 1
ATOM 685 C C . PRO A 1 89 ? 16.054 -1.362 -22.987 1.00 79.44 89 PRO A C 1
ATOM 687 O O . PRO A 1 89 ? 15.509 -2.435 -22.719 1.00 79.44 89 PRO A O 1
ATOM 690 N N . PRO A 1 90 ? 16.981 -0.824 -22.173 1.00 82.19 90 PRO A N 1
ATOM 691 C CA . PRO A 1 90 ? 17.361 -1.469 -20.925 1.00 82.19 90 PRO A CA 1
ATOM 692 C C . PRO A 1 90 ? 16.151 -1.557 -19.992 1.00 82.19 90 PRO A C 1
ATOM 694 O O . PRO A 1 90 ? 15.455 -0.564 -19.775 1.00 82.19 90 PRO A O 1
ATOM 697 N N . ILE A 1 91 ? 15.940 -2.732 -19.401 1.00 83.94 91 ILE A N 1
ATOM 698 C CA . ILE A 1 91 ? 14.962 -2.919 -18.326 1.00 83.94 91 ILE A CA 1
ATOM 699 C C . ILE A 1 91 ? 15.457 -2.119 -17.120 1.00 83.94 91 ILE A C 1
ATOM 701 O O . ILE A 1 91 ? 16.587 -2.298 -16.665 1.00 83.94 91 ILE A O 1
ATOM 705 N N . ARG A 1 92 ? 14.626 -1.197 -16.636 1.00 86.81 92 ARG A N 1
ATOM 706 C CA . ARG A 1 92 ? 14.943 -0.296 -15.525 1.00 86.81 92 ARG A CA 1
ATOM 707 C C . ARG A 1 92 ? 13.821 -0.314 -14.507 1.00 86.81 92 ARG A C 1
ATOM 709 O O . ARG A 1 92 ? 12.668 -0.544 -14.856 1.00 86.81 92 ARG A O 1
ATOM 716 N N . SER A 1 93 ? 14.182 -0.059 -13.260 1.00 86.56 93 SER A N 1
ATOM 717 C CA . SER A 1 93 ? 13.239 0.144 -12.173 1.00 86.56 93 SER A CA 1
ATOM 718 C C . SER A 1 93 ? 13.699 1.344 -11.361 1.00 86.56 93 SER A C 1
ATOM 720 O O . SER A 1 93 ? 14.812 1.349 -10.825 1.00 86.56 93 SER A O 1
ATOM 722 N N . SER A 1 94 ? 12.870 2.382 -11.319 1.00 88.69 94 SER A N 1
ATOM 723 C CA . SER A 1 94 ? 13.143 3.572 -10.523 1.00 88.69 94 SER A CA 1
ATOM 724 C C . SER A 1 94 ? 12.727 3.331 -9.068 1.00 88.69 94 SER A C 1
ATOM 726 O O . SER A 1 94 ? 11.558 3.047 -8.824 1.00 88.69 94 SER A O 1
ATOM 728 N N . PRO A 1 95 ? 13.638 3.439 -8.084 1.00 88.44 95 PRO A N 1
ATOM 729 C CA . PRO A 1 95 ? 13.267 3.257 -6.686 1.00 88.44 95 PRO A CA 1
ATOM 730 C C . PRO A 1 95 ? 12.333 4.376 -6.215 1.00 88.44 95 PRO A C 1
ATOM 732 O O . PRO A 1 95 ? 12.392 5.500 -6.715 1.00 88.44 95 PRO A O 1
ATOM 735 N N . VAL A 1 96 ? 11.541 4.086 -5.180 1.00 92.75 96 VAL A N 1
ATOM 736 C CA . VAL A 1 96 ? 10.673 5.073 -4.518 1.00 92.75 96 VAL A CA 1
ATOM 737 C C . VAL A 1 96 ? 11.476 6.311 -4.107 1.00 92.75 96 VAL A C 1
ATOM 739 O O . VAL A 1 96 ? 12.464 6.210 -3.362 1.00 92.75 96 VAL A O 1
ATOM 742 N N . SER A 1 97 ? 11.024 7.481 -4.559 1.00 93.69 97 SER A N 1
ATOM 743 C CA . SER A 1 97 ? 11.684 8.767 -4.341 1.00 93.69 97 SER A CA 1
ATOM 744 C C . SER A 1 97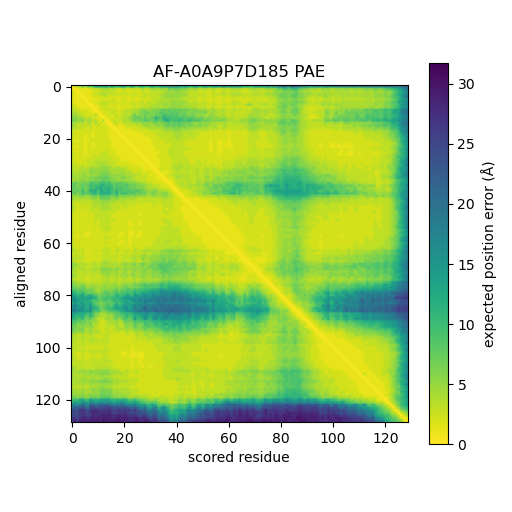 ? 11.659 9.202 -2.873 1.00 93.69 97 SER A C 1
ATOM 746 O O . SER A 1 97 ? 10.837 8.758 -2.068 1.00 93.69 97 SER A O 1
ATOM 748 N N . GLN A 1 98 ? 12.543 10.133 -2.503 1.00 95.50 98 GLN A N 1
ATOM 749 C CA . GLN A 1 98 ? 12.562 10.691 -1.148 1.00 95.50 98 GLN A CA 1
ATOM 750 C C . GLN A 1 98 ? 11.227 11.352 -0.781 1.00 95.50 98 GLN A C 1
ATOM 752 O O . GLN A 1 98 ? 10.734 11.158 0.325 1.00 95.50 98 GLN A O 1
ATOM 757 N N . THR A 1 99 ? 10.609 12.080 -1.714 1.00 95.94 99 THR A N 1
ATOM 758 C CA . THR A 1 99 ? 9.307 12.724 -1.501 1.00 95.94 99 THR A CA 1
ATOM 759 C C . THR A 1 99 ? 8.204 11.702 -1.227 1.00 95.94 99 THR A C 1
ATOM 761 O O . THR A 1 99 ? 7.406 11.895 -0.311 1.00 95.94 99 THR A O 1
ATOM 764 N N . GLU A 1 100 ? 8.170 10.594 -1.969 1.00 95.69 100 GLU A N 1
ATOM 765 C CA . GLU A 1 100 ? 7.208 9.509 -1.740 1.00 95.69 100 GLU A CA 1
ATOM 766 C C . GLU A 1 100 ? 7.438 8.819 -0.393 1.00 95.69 100 GLU A C 1
ATOM 768 O O . GLU A 1 100 ? 6.474 8.563 0.326 1.00 95.69 100 GLU A O 1
ATOM 773 N N . ARG A 1 101 ? 8.700 8.604 0.007 1.00 95.88 101 ARG A N 1
ATOM 774 C CA . ARG A 1 101 ? 9.047 8.075 1.339 1.00 95.88 101 ARG A CA 1
ATOM 775 C C . ARG A 1 101 ? 8.596 9.005 2.461 1.00 95.88 101 ARG A C 1
ATOM 777 O O . ARG A 1 101 ? 7.998 8.549 3.431 1.00 95.88 101 ARG A O 1
ATOM 784 N N . THR A 1 102 ? 8.843 10.308 2.327 1.00 97.44 102 THR A N 1
ATOM 785 C CA . THR A 1 102 ? 8.374 11.312 3.292 1.00 97.44 102 THR A CA 1
ATOM 786 C C . THR A 1 102 ? 6.849 11.315 3.379 1.00 97.44 102 THR A C 1
ATOM 788 O O . THR A 1 102 ? 6.295 11.379 4.475 1.00 97.44 102 THR A O 1
ATOM 791 N N . ARG A 1 103 ? 6.158 11.189 2.241 1.00 96.50 103 ARG A N 1
ATOM 792 C CA . ARG A 1 103 ? 4.696 11.102 2.205 1.00 96.50 103 ARG A CA 1
ATOM 793 C C . ARG A 1 103 ? 4.178 9.838 2.888 1.00 96.50 103 ARG A C 1
ATOM 795 O O . ARG A 1 103 ? 3.259 9.948 3.692 1.00 96.50 103 ARG 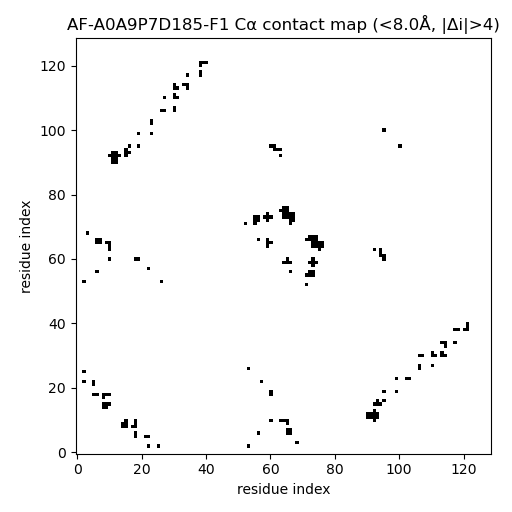A O 1
ATOM 802 N N . LEU A 1 104 ? 4.773 8.675 2.617 1.00 96.94 104 LEU A N 1
ATOM 803 C CA . LEU A 1 104 ? 4.439 7.423 3.300 1.00 96.94 104 LEU A CA 1
ATOM 804 C C . LEU A 1 104 ? 4.610 7.565 4.814 1.00 96.94 104 LEU A C 1
ATOM 806 O O . LEU A 1 104 ? 3.683 7.281 5.563 1.00 96.94 104 LEU A O 1
ATOM 810 N N . HIS A 1 105 ? 5.757 8.079 5.258 1.00 96.69 105 HIS A N 1
ATOM 811 C CA . HIS A 1 105 ? 6.022 8.302 6.676 1.00 96.69 105 HIS A CA 1
ATOM 812 C C . HIS A 1 105 ? 4.957 9.199 7.324 1.00 96.69 105 HIS A C 1
ATOM 814 O O . HIS A 1 105 ? 4.431 8.865 8.381 1.00 96.69 105 HIS A O 1
ATOM 820 N N . SER A 1 106 ? 4.591 10.312 6.679 1.00 96.56 106 SER A N 1
ATOM 821 C CA . SER A 1 106 ? 3.533 11.195 7.183 1.00 96.56 106 SER A CA 1
ATOM 822 C C . SER A 1 106 ? 2.180 10.487 7.293 1.00 96.56 106 SER A C 1
ATOM 824 O O . SER A 1 106 ? 1.483 10.688 8.282 1.00 96.56 106 SER A O 1
ATOM 826 N N . LEU A 1 107 ? 1.807 9.667 6.302 1.00 96.19 107 LEU A N 1
ATOM 827 C CA . LEU A 1 107 ? 0.554 8.905 6.328 1.00 96.19 107 LEU A CA 1
ATOM 828 C C . LEU A 1 107 ? 0.529 7.895 7.477 1.00 96.19 107 LEU A C 1
ATOM 830 O O . LEU A 1 107 ? -0.491 7.773 8.148 1.00 96.19 107 LEU A O 1
ATOM 834 N N . LEU A 1 108 ? 1.646 7.202 7.716 1.00 95.12 108 LEU A N 1
ATOM 835 C CA . LEU A 1 108 ? 1.759 6.225 8.796 1.00 95.12 108 LEU A CA 1
ATOM 836 C C . LEU A 1 108 ? 1.690 6.900 10.167 1.00 95.12 108 LEU A C 1
ATOM 838 O O . LEU A 1 108 ? 0.884 6.494 10.990 1.00 95.12 108 LEU A O 1
ATOM 842 N N . VAL A 1 109 ? 2.458 7.969 10.399 1.00 94.88 109 VAL A N 1
ATOM 843 C CA . VAL A 1 109 ? 2.460 8.671 11.696 1.00 94.88 109 VAL A CA 1
ATOM 844 C C . VAL A 1 109 ? 1.074 9.213 12.045 1.00 94.88 109 VAL A C 1
ATOM 846 O O . VAL A 1 109 ? 0.581 8.980 13.146 1.00 94.88 109 VAL A O 1
ATOM 849 N N . THR A 1 110 ? 0.425 9.921 11.117 1.00 93.25 110 THR A N 1
ATOM 850 C CA . THR A 1 110 ? -0.908 10.485 11.371 1.00 93.25 110 THR A CA 1
ATOM 851 C C . THR A 1 110 ? -1.978 9.398 11.465 1.00 93.25 110 THR A C 1
ATOM 853 O O . THR A 1 110 ? -2.852 9.470 12.324 1.00 93.25 110 THR A O 1
ATOM 856 N N . GLY A 1 111 ? -1.914 8.388 10.598 1.00 92.94 111 GLY A N 1
ATOM 857 C CA . GLY A 1 111 ? -2.901 7.317 10.558 1.00 92.94 111 GLY A CA 1
ATOM 858 C C . GLY A 1 111 ? -2.853 6.399 11.776 1.00 92.94 111 GLY A C 1
ATOM 859 O O . GLY A 1 111 ? -3.902 6.052 12.308 1.00 92.94 111 GLY A O 1
ATOM 860 N N . THR A 1 112 ? -1.656 6.054 12.261 1.00 93.62 112 THR A N 1
ATOM 861 C CA . THR A 1 112 ? -1.496 5.220 13.459 1.00 93.62 112 THR A CA 1
ATOM 862 C C . THR A 1 112 ? -2.106 5.890 14.683 1.00 93.62 112 THR A C 1
ATOM 864 O O . THR A 1 112 ? -2.863 5.240 15.392 1.00 93.62 112 THR A O 1
ATOM 867 N N . ALA A 1 113 ? -1.883 7.194 14.883 1.00 92.62 113 ALA A N 1
ATOM 868 C CA . ALA A 1 113 ? -2.498 7.923 15.993 1.00 92.62 113 ALA A CA 1
ATOM 869 C C . ALA A 1 113 ? -4.039 7.860 15.953 1.00 92.62 113 ALA A C 1
ATOM 871 O O . ALA A 1 113 ? -4.679 7.618 16.974 1.00 92.62 113 ALA A O 1
ATOM 872 N N . GLY A 1 114 ? -4.638 8.015 14.765 1.00 92.00 114 GLY A N 1
ATOM 873 C CA . GLY A 1 114 ? -6.091 7.907 14.595 1.00 92.00 114 GLY A CA 1
ATOM 874 C C . GLY A 1 114 ? -6.629 6.487 14.807 1.00 92.00 114 GLY A C 1
ATOM 875 O O . GLY A 1 114 ? -7.704 6.312 15.377 1.00 92.00 114 GLY A O 1
ATOM 876 N N . LEU A 1 115 ? -5.885 5.461 14.382 1.00 91.56 115 LEU A N 1
ATOM 877 C CA . LEU A 1 115 ? -6.247 4.062 14.623 1.00 91.56 115 LEU A CA 1
ATOM 878 C C . LEU A 1 115 ? -6.129 3.679 16.101 1.00 91.56 115 LEU A C 1
ATOM 880 O O . LEU A 1 115 ? -6.979 2.951 16.604 1.00 91.56 115 LEU A O 1
ATOM 884 N N . GLU A 1 116 ? -5.106 4.165 16.803 1.00 91.44 116 GLU A N 1
ATOM 885 C CA . GLU A 1 116 ? -4.940 3.954 18.243 1.00 91.44 116 GLU A CA 1
ATOM 886 C C . GLU A 1 116 ? -6.115 4.541 19.025 1.00 91.44 116 GLU A C 1
ATOM 888 O O . GLU A 1 116 ? -6.731 3.831 19.820 1.00 91.44 116 GLU A O 1
ATOM 893 N N . GLU A 1 117 ? -6.484 5.794 18.742 1.00 91.38 117 GLU A N 1
ATOM 894 C CA . GLU A 1 117 ? -7.667 6.431 19.327 1.00 91.38 117 GLU A CA 1
ATOM 895 C C . GLU A 1 117 ? -8.934 5.617 19.036 1.00 91.38 117 GLU A C 1
ATOM 897 O O . GLU A 1 117 ? -9.690 5.289 19.952 1.00 91.38 117 GLU A O 1
ATOM 902 N N . TRP A 1 118 ? -9.132 5.203 17.784 1.00 91.31 118 TRP A N 1
ATOM 903 C CA . TRP A 1 118 ? -10.263 4.367 17.389 1.00 91.31 118 TRP A CA 1
ATOM 904 C C . TRP A 1 118 ? -10.316 3.031 18.149 1.00 91.31 118 TRP A C 1
ATOM 906 O O . TRP A 1 118 ? -11.388 2.617 18.599 1.00 91.31 118 TRP A O 1
ATOM 916 N N . MET A 1 119 ? -9.168 2.379 18.367 1.00 89.00 119 MET A N 1
ATOM 917 C CA . MET A 1 119 ? -9.083 1.132 19.134 1.00 89.00 119 MET A CA 1
ATOM 918 C C . MET A 1 119 ? -9.432 1.322 20.613 1.00 89.00 119 MET A C 1
ATOM 920 O O . MET A 1 119 ? -9.991 0.403 21.212 1.00 89.00 119 MET A O 1
ATOM 924 N N . THR A 1 120 ? -9.187 2.494 21.215 1.00 88.56 120 THR A N 1
ATOM 925 C CA . THR A 1 120 ? -9.619 2.745 22.606 1.00 88.56 120 THR A CA 1
ATOM 926 C C . THR A 1 120 ? -11.140 2.632 22.773 1.00 88.56 120 THR A C 1
ATOM 928 O O . THR A 1 120 ? -11.617 2.178 23.815 1.00 88.56 120 THR A O 1
ATOM 931 N N . GLY A 1 121 ? -11.906 2.931 21.717 1.00 83.94 121 GLY A N 1
ATOM 932 C CA . GLY A 1 121 ? -13.360 2.767 21.675 1.00 83.94 121 GLY A CA 1
ATOM 933 C C . GLY A 1 121 ? -13.853 1.314 21.610 1.00 83.94 121 GLY A C 1
ATOM 934 O O . GLY A 1 121 ? -15.051 1.081 21.767 1.00 83.94 121 GLY A O 1
ATOM 935 N N . LEU A 1 122 ? -12.971 0.325 21.395 1.00 79.56 122 LEU A N 1
ATOM 936 C CA . LEU A 1 122 ? -13.336 -1.100 21.444 1.00 79.56 122 LEU A CA 1
ATOM 937 C C . LEU A 1 122 ? -13.629 -1.572 22.874 1.00 79.56 122 LEU A C 1
ATOM 939 O O . LEU A 1 122 ? -14.525 -2.390 23.070 1.00 79.56 122 LEU A O 1
ATOM 943 N N . ASN A 1 123 ? -12.887 -1.059 23.861 1.00 65.06 123 ASN A N 1
ATOM 944 C CA . ASN A 1 123 ? -12.982 -1.508 25.254 1.00 65.06 123 ASN A CA 1
ATOM 945 C C . ASN A 1 123 ? -14.160 -0.871 26.003 1.00 65.06 123 ASN A C 1
ATOM 947 O O . ASN A 1 123 ? -14.753 -1.502 26.871 1.00 65.06 123 ASN A O 1
ATOM 951 N N . THR A 1 124 ? -14.549 0.350 25.640 1.00 60.38 124 THR A N 1
ATOM 952 C CA . THR A 1 124 ? -15.557 1.130 26.378 1.00 60.38 124 THR A CA 1
ATOM 953 C C . THR A 1 124 ? -16.999 0.667 26.158 1.00 60.38 124 THR A C 1
ATOM 955 O O . THR A 1 124 ? -17.879 1.037 26.923 1.00 60.38 124 THR A O 1
ATOM 958 N N . ARG A 1 125 ? -17.274 -0.168 25.146 1.00 55.00 125 ARG A N 1
ATOM 959 C CA . ARG A 1 125 ? -18.624 -0.707 24.875 1.00 55.00 125 ARG A CA 1
ATOM 960 C C . ARG A 1 125 ? -18.954 -2.010 25.608 1.00 55.00 125 ARG A C 1
ATOM 962 O O . ARG A 1 125 ? -20.085 -2.476 25.503 1.00 55.00 125 ARG A O 1
ATOM 969 N N . GLY A 1 126 ? -17.984 -2.615 26.294 1.00 52.19 126 GLY A N 1
ATOM 970 C CA . GLY A 1 126 ? -18.179 -3.851 27.058 1.00 52.19 126 GLY A CA 1
ATOM 971 C C . GLY A 1 126 ? -18.567 -3.642 28.524 1.00 52.19 126 GLY A C 1
ATOM 972 O O . GLY A 1 126 ? -18.951 -4.610 29.171 1.00 52.19 126 GLY A O 1
ATOM 973 N N . GLU A 1 127 ? -18.466 -2.414 29.043 1.00 48.75 127 GLU A N 1
ATOM 974 C CA . GLU A 1 127 ? -18.614 -2.112 30.479 1.00 48.75 127 GLU A CA 1
ATOM 975 C C . GLU A 1 127 ? -19.969 -1.484 30.858 1.00 48.75 127 GLU A C 1
ATOM 977 O O . GLU A 1 127 ? -20.229 -1.268 32.038 1.00 48.75 127 GLU A O 1
ATOM 982 N N . ASP A 1 128 ? -20.862 -1.258 29.890 1.00 45.28 128 ASP A N 1
ATOM 983 C CA . ASP A 1 128 ? -22.209 -0.723 30.127 1.00 45.28 128 ASP A CA 1
ATOM 984 C C . ASP A 1 128 ? -23.280 -1.834 30.101 1.00 45.28 128 ASP A C 1
ATOM 986 O O . ASP A 1 128 ? -24.150 -1.798 29.234 1.00 45.28 128 ASP A O 1
ATOM 990 N N . TYR A 1 129 ? -23.232 -2.822 31.009 1.00 39.47 129 TYR A N 1
ATOM 991 C CA . TYR A 1 129 ? -24.395 -3.668 31.375 1.00 39.47 129 TYR A CA 1
ATOM 992 C C . TYR A 1 129 ? -24.299 -4.236 32.795 1.00 39.47 129 TYR A C 1
ATOM 994 O O . TYR A 1 129 ? -23.310 -4.942 33.093 1.00 39.47 129 TYR A O 1
#

Foldseek 3Di:
DVLVVLLQQALWPPRLVVSLVVLLVVLLCCLPVVLVDQDDPVCVVVVVVVVVLSVQSVVQSQVSFHADPVVSHGDHDDDDPVPDDPPDDDTDGDHDDPVSVVSSVVSCVVSVVSVVVSVVSHPVVVPDD

Solvent-accessible surface area (backbone atoms only — not comparable to full-atom values): 7569 Å² total; per-residue (Å²): 120,63,67,63,57,49,46,68,47,56,47,37,61,84,42,25,62,55,34,51,52,51,50,54,49,51,50,45,51,49,43,61,49,57,59,77,48,84,62,50,78,89,51,47,61,61,50,50,55,49,51,50,53,51,49,34,51,49,54,14,54,73,67,55,23,40,60,38,85,88,80,63,39,49,40,81,75,80,76,66,69,90,75,62,56,94,86,60,81,80,92,49,59,69,73,80,47,72,68,57,51,53,49,47,50,52,43,49,59,58,20,48,57,46,45,52,57,39,54,58,55,48,64,66,72,73,74,83,125